Protein AF-A0A6C0EBY5-F1 (afdb_monomer)

Organism: NCBI:txid1070528

Radius of gyration: 28.93 Å; Cα contacts (8 Å, |Δi|>4): 66; chains: 1; bounding box: 50×20×84 Å

Sequence (91 aa):
MNEKIYFFGLVLITLIVIYYYITSSRDHRNELAKIERLEREQMERDKELEIIRTRTNACPVLGLLTPRSCYFDSNYQCTWNEFAKRCDKKE

Foldseek 3Di:
DVVVVVVVVVVVVVVVVVVVVVVVVVVVVVVVVVVVVVVVVVVVLVVQLVVVVVVFAAQPDPPQQDQVCLCVVSVNQWGQDPSNNHITGDD

Structure (mmCIF, N/CA/C/O backbone):
data_AF-A0A6C0EBY5-F1
#
_entry.id   AF-A0A6C0EBY5-F1
#
loop_
_atom_site.group_PDB
_atom_site.id
_atom_site.type_symbol
_atom_site.label_atom_id
_atom_site.label_alt_id
_atom_site.label_comp_id
_atom_site.label_asym_id
_atom_site.label_entity_id
_atom_site.label_seq_id
_atom_site.pdbx_PDB_ins_code
_atom_site.Cartn_x
_atom_site.Cartn_y
_atom_site.Cartn_z
_atom_site.occupancy
_atom_site.B_iso_or_equiv
_atom_site.auth_seq_id
_atom_site.auth_comp_id
_atom_site.auth_asym_id
_atom_site.auth_atom_id
_atom_site.pdbx_PDB_model_num
ATOM 1 N N . MET A 1 1 ? -31.054 2.227 53.914 1.00 57.81 1 MET A N 1
ATOM 2 C CA . MET A 1 1 ? -30.160 1.216 53.295 1.00 57.81 1 MET A CA 1
ATOM 3 C C . MET A 1 1 ? -30.280 1.228 51.772 1.00 57.81 1 MET A C 1
ATOM 5 O O . MET A 1 1 ? -29.254 1.275 51.109 1.00 57.81 1 MET A O 1
ATOM 9 N N . ASN A 1 2 ? -31.502 1.314 51.232 1.00 62.94 2 ASN A N 1
ATOM 10 C CA . ASN A 1 2 ? -31.765 1.382 49.788 1.00 62.94 2 ASN A CA 1
ATOM 11 C C . ASN A 1 2 ? -31.097 2.579 49.083 1.00 62.94 2 ASN A C 1
ATOM 13 O O . ASN A 1 2 ? -30.453 2.380 48.063 1.00 62.94 2 ASN A O 1
ATOM 17 N N . GLU A 1 3 ? -31.135 3.792 49.646 1.00 71.19 3 GLU A N 1
ATOM 18 C CA . GLU A 1 3 ? -30.508 4.982 49.027 1.00 71.19 3 GLU A CA 1
ATOM 19 C C . GLU A 1 3 ? -28.993 4.840 48.803 1.00 71.19 3 GLU A C 1
ATOM 21 O O . GLU A 1 3 ? -28.470 5.265 47.776 1.00 71.19 3 GLU A O 1
ATOM 26 N N . LYS A 1 4 ? -28.284 4.176 49.726 1.00 79.62 4 LYS A N 1
ATOM 27 C CA . LYS A 1 4 ? -26.840 3.927 49.589 1.00 79.62 4 LYS A CA 1
ATOM 28 C C . LYS A 1 4 ? -26.541 2.935 48.463 1.00 79.62 4 LYS A C 1
ATOM 30 O O . LYS A 1 4 ? -25.545 3.095 47.770 1.00 79.62 4 LYS A O 1
ATOM 35 N N . ILE A 1 5 ? -27.411 1.943 48.261 1.00 81.62 5 ILE A N 1
ATOM 36 C CA . ILE A 1 5 ? -27.295 0.961 47.172 1.00 81.62 5 ILE A CA 1
ATOM 37 C C . ILE A 1 5 ? -27.507 1.647 45.819 1.00 81.62 5 ILE A C 1
ATOM 39 O O . ILE A 1 5 ? -26.727 1.417 44.897 1.00 81.62 5 ILE A O 1
ATOM 43 N N . TYR A 1 6 ? -28.495 2.543 45.713 1.00 82.88 6 TYR A N 1
ATOM 44 C CA . TYR A 1 6 ? -28.699 3.338 44.499 1.00 82.88 6 TYR A CA 1
ATOM 45 C C . TYR A 1 6 ? -27.507 4.248 44.202 1.00 82.88 6 TYR A C 1
ATOM 47 O O . TYR A 1 6 ? -27.058 4.300 43.061 1.00 82.88 6 TYR A O 1
ATOM 55 N N . PHE A 1 7 ? -26.948 4.905 45.222 1.00 88.12 7 PHE A N 1
ATOM 56 C CA . PHE A 1 7 ? -25.759 5.740 45.061 1.00 88.12 7 PHE A CA 1
ATOM 57 C C . PHE A 1 7 ? -24.551 4.933 44.557 1.00 88.12 7 PHE A C 1
ATOM 59 O O . PHE A 1 7 ? -23.904 5.331 43.591 1.00 88.12 7 PHE A O 1
ATOM 66 N N . PHE A 1 8 ? -24.290 3.758 45.141 1.00 88.88 8 PHE A N 1
ATOM 67 C CA . PHE A 1 8 ? -23.230 2.861 44.670 1.00 88.88 8 PHE A CA 1
ATOM 68 C C . PHE A 1 8 ? -23.468 2.365 43.239 1.00 88.88 8 PHE A C 1
ATOM 70 O O . PHE A 1 8 ? -22.528 2.330 42.447 1.00 88.88 8 PHE A O 1
ATOM 77 N N . GLY A 1 9 ? -24.711 2.030 42.881 1.00 88.44 9 GLY A N 1
ATOM 78 C CA . GLY A 1 9 ? -25.064 1.633 41.516 1.00 88.44 9 GLY A CA 1
ATOM 79 C C . GLY A 1 9 ? -24.818 2.747 40.495 1.00 88.44 9 GLY A C 1
ATOM 80 O O . GLY A 1 9 ? -24.278 2.494 39.421 1.00 88.44 9 GLY A O 1
ATOM 81 N N . LEU A 1 10 ? -25.136 3.993 40.848 1.00 90.69 10 LEU A N 1
ATOM 82 C CA . LEU A 1 10 ? -24.934 5.160 39.986 1.00 90.69 10 LEU A CA 1
ATOM 83 C C . LEU A 1 10 ? -23.437 5.455 39.778 1.00 90.69 10 LEU A C 1
ATOM 85 O O . LEU A 1 10 ? -22.993 5.709 38.655 1.00 90.69 10 LEU A O 1
ATOM 89 N N . VAL A 1 11 ? -22.634 5.330 40.8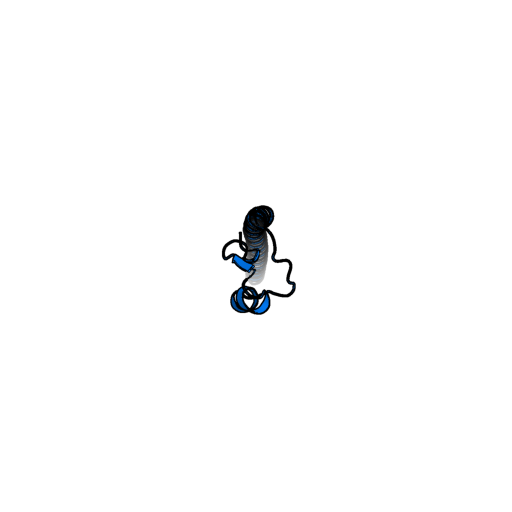37 1.00 93.25 11 VAL A N 1
ATOM 90 C CA . VAL A 1 11 ? -21.168 5.436 40.750 1.00 93.25 11 VAL A CA 1
ATOM 91 C C . VAL A 1 11 ? -20.584 4.312 39.886 1.00 93.25 11 VAL A C 1
ATOM 93 O O . VAL A 1 11 ? -19.729 4.561 39.041 1.00 93.25 11 VAL A O 1
ATOM 96 N N . LEU A 1 12 ? -21.075 3.081 40.025 1.00 93.56 12 LEU A N 1
ATOM 97 C CA . LEU A 1 12 ? -20.608 1.957 39.212 1.00 93.56 12 LEU A CA 1
ATOM 98 C C . LEU A 1 12 ? -20.906 2.172 37.719 1.00 93.56 12 LEU A C 1
ATOM 100 O O . LEU A 1 12 ? -20.025 1.996 36.880 1.00 93.56 12 LEU A O 1
ATOM 104 N N . ILE A 1 13 ? -22.129 2.593 37.384 1.00 93.50 13 ILE A N 1
ATOM 105 C CA . ILE A 1 13 ? -22.541 2.835 35.994 1.00 93.50 13 ILE A CA 1
ATOM 106 C C . ILE A 1 13 ? -21.715 3.963 35.374 1.00 93.50 13 ILE A C 1
ATOM 108 O O . ILE A 1 13 ? -21.239 3.830 34.248 1.00 93.50 13 ILE A O 1
ATOM 112 N N . THR A 1 14 ? -21.496 5.056 36.105 1.00 93.62 14 THR A N 1
ATOM 113 C CA . THR A 1 14 ? -20.687 6.176 35.601 1.00 93.62 14 THR A CA 1
ATOM 114 C C . THR A 1 14 ? -19.238 5.761 35.344 1.00 93.62 14 THR A C 1
ATOM 116 O O . THR A 1 14 ? -18.700 6.093 34.288 1.00 93.62 14 THR A O 1
ATOM 119 N N . LEU A 1 15 ? -18.628 4.958 36.223 1.00 94.69 15 LEU A N 1
ATOM 120 C CA . LEU A 1 15 ? -17.288 4.403 35.997 1.00 94.69 15 LEU A CA 1
ATOM 121 C C . LEU A 1 15 ? -17.224 3.502 34.755 1.00 94.69 15 LEU A C 1
ATOM 123 O O . LEU A 1 15 ? -16.277 3.612 33.977 1.00 94.69 15 LEU A O 1
ATOM 127 N N . ILE A 1 16 ? -18.235 2.656 34.532 1.00 95.25 16 ILE A N 1
ATOM 128 C CA . ILE A 1 16 ? -18.311 1.790 33.344 1.00 95.25 16 ILE A CA 1
ATOM 129 C C . ILE A 1 16 ? -18.394 2.628 32.062 1.00 95.25 16 ILE A C 1
ATOM 131 O O . ILE A 1 16 ? -17.667 2.361 31.105 1.00 95.25 16 ILE A O 1
ATOM 135 N N . VAL A 1 17 ? -19.238 3.663 32.043 1.00 94.88 17 VAL A N 1
ATOM 136 C CA . VAL A 1 17 ? -19.396 4.545 30.874 1.00 94.88 17 VAL A CA 1
ATOM 137 C C . VAL A 1 17 ? -18.098 5.296 30.572 1.00 94.88 17 VAL A C 1
ATOM 139 O O . VAL A 1 17 ? -17.670 5.337 29.418 1.00 94.88 17 VAL A O 1
ATOM 142 N N . ILE A 1 18 ? -17.435 5.840 31.599 1.00 93.50 18 ILE A N 1
ATOM 143 C CA . ILE A 1 18 ? -16.144 6.527 31.448 1.00 93.50 18 ILE A CA 1
ATOM 144 C C . ILE A 1 18 ? -15.088 5.564 30.895 1.00 93.50 18 ILE A C 1
ATOM 146 O O . ILE A 1 18 ? -14.374 5.905 29.951 1.00 93.50 18 ILE A O 1
ATOM 150 N N . TYR A 1 19 ? -15.009 4.348 31.441 1.00 94.69 19 TYR A N 1
ATOM 151 C CA . TYR A 1 19 ? -14.071 3.330 30.975 1.00 94.69 19 TYR A CA 1
ATOM 152 C C . TYR A 1 19 ? -14.304 2.962 29.503 1.00 94.69 19 TYR A C 1
ATOM 154 O O . TYR A 1 19 ? -13.356 2.921 28.713 1.00 94.69 19 TYR A O 1
ATOM 162 N N . TYR A 1 20 ? -15.564 2.749 29.115 1.00 93.75 20 TYR A N 1
ATOM 163 C CA . TYR A 1 20 ? -15.923 2.425 27.736 1.00 93.75 20 TYR A CA 1
ATOM 164 C C . TYR A 1 20 ? -15.550 3.558 26.774 1.00 93.75 20 TYR A C 1
ATOM 166 O O . TYR A 1 20 ? -14.924 3.318 25.741 1.00 93.75 20 TYR A O 1
ATOM 174 N N . TYR A 1 21 ? -15.854 4.804 27.145 1.00 92.88 21 TYR A N 1
ATOM 175 C CA . TYR A 1 21 ? -15.509 5.980 26.349 1.00 92.88 21 TYR A CA 1
ATOM 176 C C . TYR A 1 21 ? -13.993 6.125 26.146 1.00 92.88 21 TYR A C 1
ATOM 178 O O . TYR A 1 21 ? -13.531 6.343 25.025 1.00 92.88 21 TYR A O 1
ATOM 186 N N . ILE A 1 22 ? -13.200 5.957 27.211 1.00 92.69 22 ILE A N 1
ATOM 187 C CA . ILE A 1 22 ? -11.733 6.031 27.131 1.00 92.69 22 ILE A CA 1
ATOM 188 C C . ILE A 1 22 ? -11.184 4.942 26.207 1.00 92.69 22 ILE A C 1
ATOM 190 O O . ILE A 1 22 ? -10.307 5.223 25.387 1.00 92.69 22 ILE A O 1
ATOM 194 N N . THR A 1 23 ? -11.705 3.720 26.324 1.00 91.50 23 THR A N 1
ATOM 195 C CA . THR A 1 23 ? -11.256 2.571 25.528 1.00 91.50 23 THR A CA 1
ATOM 196 C C . THR A 1 23 ? -11.573 2.784 24.052 1.00 91.50 23 THR A C 1
ATOM 198 O O . THR A 1 23 ? -10.667 2.755 23.225 1.00 91.50 23 THR A O 1
ATOM 201 N N . SER A 1 24 ? -12.816 3.152 23.733 1.00 89.50 24 SER A N 1
ATOM 202 C CA . SER A 1 24 ? -13.236 3.464 22.364 1.00 89.50 24 SER A CA 1
ATOM 203 C C . SER A 1 24 ? -12.413 4.604 21.748 1.00 89.50 24 SER A C 1
ATOM 205 O O . SER A 1 24 ? -11.951 4.509 20.610 1.00 89.50 24 SER A O 1
ATOM 207 N N . SER A 1 25 ? -12.145 5.662 22.519 1.00 88.88 25 SER A N 1
ATOM 208 C CA . SER A 1 25 ? -11.307 6.779 22.071 1.00 88.88 25 SER A CA 1
ATOM 209 C C . SER A 1 25 ? -9.856 6.353 21.812 1.00 88.88 25 SER A C 1
ATOM 211 O O . SER A 1 25 ? -9.209 6.860 20.893 1.00 88.88 25 SER A O 1
ATOM 213 N N . ARG A 1 26 ? -9.328 5.417 22.610 1.00 92.00 26 ARG A N 1
ATOM 214 C CA . ARG A 1 26 ? -7.986 4.860 22.422 1.00 92.00 26 ARG A CA 1
ATOM 215 C C . ARG A 1 26 ? -7.914 3.986 21.175 1.00 92.00 26 ARG A C 1
ATOM 217 O O . ARG A 1 26 ? -6.980 4.162 20.401 1.00 92.00 26 ARG A O 1
ATOM 224 N N . ASP A 1 27 ? -8.896 3.120 20.961 1.00 92.50 27 ASP A N 1
ATOM 225 C CA . ASP A 1 27 ? -8.956 2.249 19.786 1.00 92.50 27 ASP A CA 1
ATOM 226 C C . ASP A 1 27 ? -9.043 3.069 18.500 1.00 92.50 27 ASP A C 1
ATOM 228 O O . ASP A 1 27 ? -8.286 2.832 17.561 1.00 92.50 27 ASP A O 1
ATOM 232 N N . HIS A 1 28 ? -9.870 4.117 18.495 1.00 91.50 28 HIS A N 1
ATOM 233 C CA . HIS A 1 28 ? -9.955 5.031 17.362 1.00 91.50 28 HIS A CA 1
ATOM 234 C C . HIS A 1 28 ? -8.611 5.712 17.058 1.00 91.50 28 HIS A C 1
ATOM 236 O O . HIS A 1 28 ? -8.164 5.718 15.912 1.00 91.50 28 HIS A O 1
ATOM 242 N N . ARG A 1 29 ? -7.924 6.242 18.082 1.00 93.69 29 ARG A N 1
ATOM 243 C CA . ARG A 1 29 ? -6.589 6.842 17.905 1.00 93.69 29 ARG A CA 1
ATOM 244 C C . ARG A 1 29 ? -5.552 5.830 17.417 1.00 93.69 29 ARG A C 1
ATOM 246 O O . ARG A 1 29 ? -4.708 6.185 16.601 1.00 93.69 29 ARG A O 1
ATOM 253 N N . ASN A 1 30 ? -5.613 4.590 17.898 1.00 94.69 30 ASN A N 1
ATOM 254 C CA . ASN A 1 30 ? -4.703 3.530 17.475 1.00 94.69 30 ASN A CA 1
ATOM 255 C C . ASN A 1 30 ? -4.910 3.164 16.001 1.00 94.69 30 ASN A C 1
ATOM 257 O O . ASN A 1 30 ? -3.931 3.024 15.271 1.00 94.69 30 ASN A O 1
ATOM 261 N N . GLU A 1 31 ? -6.161 3.042 15.551 1.00 95.00 31 GLU A N 1
ATOM 262 C CA . GLU A 1 31 ? -6.449 2.769 14.141 1.00 95.00 31 GLU A CA 1
ATOM 263 C C . GLU A 1 31 ? -6.038 3.944 13.246 1.00 95.00 31 GLU A C 1
ATOM 265 O O . GLU A 1 31 ? -5.421 3.712 12.210 1.00 95.00 31 GLU A O 1
ATOM 270 N N . LEU A 1 32 ? -6.254 5.198 13.664 1.00 95.12 32 LEU A N 1
ATOM 271 C CA . LEU A 1 32 ? -5.748 6.361 12.922 1.00 95.12 32 LEU A CA 1
ATOM 272 C C . LEU A 1 32 ? -4.218 6.353 12.800 1.00 95.12 32 LEU A C 1
ATOM 274 O O . LEU A 1 32 ? -3.688 6.518 11.705 1.00 95.12 32 LEU A O 1
ATOM 278 N N . ALA A 1 33 ? -3.501 6.097 13.897 1.00 95.19 33 ALA A N 1
ATOM 279 C CA . ALA A 1 33 ? -2.040 6.024 13.878 1.00 95.19 33 ALA A CA 1
ATOM 280 C C . ALA A 1 33 ? -1.527 4.880 12.985 1.00 95.19 33 ALA A C 1
ATOM 282 O O . ALA A 1 33 ? -0.508 5.009 12.303 1.00 95.19 33 ALA A O 1
ATOM 283 N N . LYS A 1 34 ? -2.237 3.749 12.969 1.00 96.06 34 LYS A N 1
ATOM 284 C CA . LYS A 1 34 ? -1.938 2.614 12.093 1.00 96.06 34 LYS A CA 1
ATOM 285 C C . LYS A 1 34 ? -2.165 2.961 10.622 1.00 96.06 34 LYS A C 1
ATOM 287 O O . LYS A 1 34 ? -1.316 2.607 9.810 1.00 96.06 34 LYS A O 1
ATOM 292 N N . ILE A 1 35 ? -3.257 3.651 10.289 1.00 95.50 35 ILE A N 1
ATOM 293 C CA . ILE A 1 35 ? -3.532 4.132 8.927 1.00 95.50 35 ILE A CA 1
ATOM 294 C C . ILE A 1 35 ? -2.414 5.073 8.473 1.00 95.50 35 ILE A C 1
ATOM 296 O O . ILE A 1 35 ? -1.782 4.804 7.459 1.00 95.50 35 ILE A O 1
ATOM 300 N N . GLU A 1 36 ? -2.079 6.088 9.270 1.00 96.50 36 GLU A N 1
ATOM 301 C CA . GLU A 1 36 ? -1.030 7.061 8.931 1.00 96.50 36 GLU A CA 1
ATOM 302 C C . GLU A 1 36 ? 0.344 6.393 8.739 1.00 96.50 36 GLU A C 1
ATOM 304 O O . GLU A 1 36 ? 1.156 6.808 7.908 1.00 96.50 36 GLU A O 1
ATOM 309 N N . ARG A 1 37 ? 0.640 5.340 9.511 1.00 97.19 37 ARG A N 1
ATOM 310 C CA . ARG A 1 37 ? 1.856 4.543 9.312 1.00 97.19 37 ARG A CA 1
ATOM 311 C C . ARG A 1 37 ? 1.822 3.799 7.975 1.00 97.19 37 ARG A C 1
ATOM 313 O O . ARG A 1 37 ? 2.798 3.859 7.236 1.00 97.19 37 ARG A O 1
ATOM 320 N N . LEU A 1 38 ? 0.720 3.117 7.663 1.00 96.62 38 LEU A N 1
ATOM 321 C CA . LEU A 1 38 ? 0.570 2.364 6.413 1.00 96.62 38 LEU A CA 1
ATOM 322 C C . LEU A 1 38 ? 0.625 3.278 5.181 1.00 96.62 38 LEU A C 1
ATOM 324 O O . LEU A 1 38 ? 1.256 2.921 4.189 1.00 96.62 38 LEU A O 1
ATOM 328 N N . GLU A 1 39 ? 0.019 4.462 5.260 1.00 96.25 39 GLU A N 1
ATOM 329 C CA . GLU A 1 39 ? 0.073 5.478 4.205 1.00 96.25 39 GLU A CA 1
ATOM 330 C C . GLU A 1 39 ? 1.501 5.985 3.986 1.00 96.25 39 GLU A C 1
ATOM 332 O O . GLU A 1 39 ? 1.942 6.088 2.843 1.00 96.25 39 GLU A O 1
ATOM 337 N N . ARG A 1 40 ? 2.264 6.228 5.062 1.00 96.25 40 ARG A N 1
ATOM 338 C CA . ARG A 1 40 ? 3.685 6.594 4.958 1.00 96.25 40 ARG A CA 1
ATOM 339 C C . ARG A 1 40 ? 4.525 5.494 4.316 1.00 96.25 40 ARG A C 1
ATOM 341 O O . ARG A 1 40 ? 5.265 5.779 3.380 1.00 96.25 40 ARG A O 1
ATOM 348 N N . GLU A 1 41 ? 4.370 4.247 4.758 1.00 95.81 41 GLU A N 1
ATOM 349 C CA . GLU A 1 41 ? 5.067 3.098 4.161 1.00 95.81 41 GLU A CA 1
ATOM 350 C C . GLU A 1 41 ? 4.719 2.928 2.673 1.00 95.81 41 GLU A C 1
ATOM 352 O O . GLU A 1 41 ? 5.564 2.558 1.859 1.00 95.81 41 GLU A O 1
ATOM 357 N N . GLN A 1 42 ? 3.462 3.172 2.292 1.00 95.12 42 GLN A N 1
ATOM 358 C CA . GLN A 1 42 ? 3.051 3.131 0.893 1.00 95.12 42 GLN A CA 1
ATOM 359 C C . GLN A 1 42 ? 3.664 4.279 0.087 1.00 95.12 42 GLN A C 1
ATOM 361 O O . GLN A 1 42 ? 4.227 4.025 -0.972 1.00 95.12 42 GLN A O 1
ATOM 366 N N . MET A 1 43 ? 3.625 5.503 0.610 1.00 96.00 43 MET A N 1
ATOM 367 C CA . MET A 1 43 ? 4.220 6.675 -0.031 1.00 96.00 43 MET A CA 1
ATOM 368 C C . MET A 1 43 ? 5.728 6.501 -0.264 1.00 96.00 43 MET A C 1
ATOM 370 O O . MET A 1 43 ? 6.236 6.877 -1.320 1.00 96.00 43 MET A O 1
ATOM 374 N N . GLU A 1 44 ? 6.454 5.913 0.689 1.00 94.50 44 GLU A N 1
ATOM 375 C CA . GLU A 1 44 ? 7.880 5.601 0.529 1.00 94.50 44 GLU A CA 1
ATOM 376 C C . GLU A 1 44 ? 8.116 4.590 -0.599 1.00 94.50 44 GLU A C 1
ATOM 378 O O . GLU A 1 44 ? 8.942 4.838 -1.479 1.00 94.50 44 GLU A O 1
ATOM 383 N N . ARG A 1 45 ? 7.337 3.501 -0.640 1.00 91.00 45 ARG A N 1
ATOM 384 C CA . ARG A 1 45 ? 7.405 2.511 -1.730 1.00 91.00 45 ARG A CA 1
ATOM 385 C C . ARG A 1 45 ? 7.073 3.118 -3.091 1.00 91.00 45 ARG A C 1
ATOM 387 O O . ARG A 1 45 ? 7.740 2.806 -4.076 1.00 91.00 45 ARG A O 1
ATOM 394 N N . ASP A 1 46 ? 6.068 3.985 -3.157 1.00 91.94 46 ASP A N 1
ATOM 395 C CA . ASP A 1 46 ? 5.671 4.656 -4.396 1.00 91.94 46 ASP A CA 1
ATOM 396 C C . ASP A 1 46 ? 6.778 5.597 -4.888 1.00 91.94 46 ASP A C 1
ATOM 398 O O . ASP A 1 46 ? 7.092 5.615 -6.080 1.00 91.94 46 ASP A O 1
ATOM 402 N N . LYS A 1 47 ? 7.447 6.301 -3.968 1.00 92.00 47 LYS A N 1
ATOM 403 C CA . LYS A 1 47 ? 8.602 7.151 -4.276 1.00 92.00 47 LYS A CA 1
ATOM 404 C C . LYS A 1 47 ? 9.794 6.345 -4.795 1.00 92.00 47 LYS A C 1
ATOM 406 O O . LYS A 1 47 ? 10.427 6.749 -5.769 1.00 92.00 47 LYS A O 1
ATOM 411 N N . GLU A 1 48 ? 10.112 5.208 -4.179 1.00 90.19 48 GLU A N 1
ATOM 412 C CA . GLU A 1 48 ? 11.159 4.305 -4.680 1.00 90.19 48 GLU A CA 1
ATOM 413 C C . GLU A 1 48 ? 10.836 3.806 -6.094 1.00 90.19 48 GLU A C 1
ATOM 415 O O . GLU A 1 48 ? 11.690 3.838 -6.985 1.00 90.19 48 GLU A O 1
ATOM 420 N N . LEU A 1 49 ? 9.583 3.410 -6.325 1.00 89.25 49 LEU A N 1
ATOM 421 C CA . LEU A 1 49 ? 9.104 2.959 -7.627 1.00 89.25 49 LEU A CA 1
ATOM 422 C C . LEU A 1 49 ? 9.206 4.068 -8.683 1.00 89.25 49 LEU A C 1
ATOM 424 O O . LEU A 1 49 ? 9.604 3.806 -9.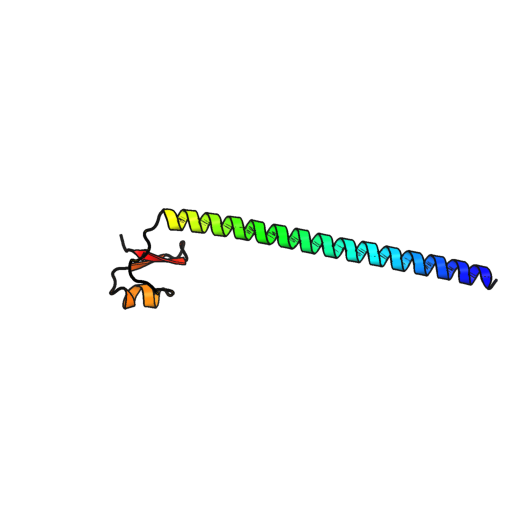818 1.00 89.25 49 LEU A O 1
ATOM 428 N N . GLU A 1 50 ? 8.880 5.310 -8.325 1.00 87.69 50 GLU A N 1
ATOM 429 C CA . GLU A 1 50 ? 9.016 6.475 -9.200 1.00 87.69 50 GLU A CA 1
ATOM 430 C C . GLU A 1 50 ? 10.483 6.751 -9.560 1.00 87.69 50 GLU A C 1
ATOM 432 O O . GLU A 1 50 ? 10.808 6.959 -10.731 1.00 87.69 50 GLU A O 1
ATOM 437 N N . ILE A 1 51 ? 11.402 6.656 -8.595 1.00 88.62 51 ILE A N 1
ATOM 438 C CA . ILE A 1 51 ? 12.845 6.785 -8.852 1.00 88.62 51 ILE A CA 1
ATOM 439 C C . ILE A 1 51 ? 13.325 5.707 -9.835 1.00 88.62 51 ILE A C 1
ATOM 441 O O . ILE A 1 51 ? 14.107 5.993 -10.740 1.00 88.62 51 ILE A O 1
ATOM 445 N N . ILE A 1 52 ? 12.848 4.469 -9.712 1.00 86.00 52 ILE A N 1
ATOM 446 C CA . ILE A 1 52 ? 13.200 3.403 -10.661 1.00 86.00 52 ILE A CA 1
ATOM 447 C C . ILE A 1 52 ? 12.594 3.695 -12.044 1.00 86.00 52 ILE A C 1
ATOM 449 O O . ILE A 1 52 ? 13.253 3.529 -13.073 1.00 86.00 52 ILE A O 1
ATOM 453 N N . ARG A 1 53 ? 11.350 4.180 -12.088 1.00 85.06 53 ARG A N 1
ATOM 454 C CA . ARG A 1 53 ? 10.641 4.511 -13.333 1.00 85.06 53 ARG A CA 1
ATOM 455 C C . ARG A 1 53 ? 11.215 5.718 -14.070 1.00 85.06 53 ARG A C 1
ATOM 457 O O . ARG A 1 53 ? 11.086 5.767 -15.288 1.00 85.06 53 ARG A O 1
ATOM 464 N N . THR A 1 54 ? 11.843 6.664 -13.375 1.00 85.88 54 THR A N 1
ATOM 465 C CA . THR A 1 54 ? 12.549 7.800 -14.003 1.00 85.88 54 THR A CA 1
ATOM 466 C C . THR A 1 54 ? 13.891 7.394 -14.609 1.00 85.88 54 THR A C 1
ATOM 468 O O . THR A 1 54 ? 14.370 8.051 -15.527 1.00 85.88 54 THR A O 1
ATOM 471 N N . ARG A 1 55 ? 14.488 6.294 -14.135 1.00 85.00 55 ARG A N 1
ATOM 472 C CA . ARG A 1 55 ? 15.752 5.744 -14.654 1.00 85.00 55 ARG A CA 1
ATOM 473 C C . ARG A 1 55 ? 15.570 4.748 -15.795 1.00 85.00 55 ARG A C 1
ATOM 475 O O . ARG A 1 55 ? 16.555 4.295 -16.359 1.00 85.00 55 ARG A O 1
ATOM 482 N N . THR A 1 56 ? 14.334 4.370 -16.095 1.00 85.62 56 THR A N 1
ATOM 483 C CA . THR A 1 56 ? 14.011 3.310 -17.051 1.00 85.62 56 THR A CA 1
ATOM 484 C C . THR A 1 56 ? 13.104 3.853 -18.143 1.00 85.62 56 THR A C 1
ATOM 486 O O . THR A 1 56 ? 12.233 4.688 -17.896 1.00 85.62 56 THR A O 1
ATOM 489 N N . ASN A 1 57 ? 13.298 3.377 -19.369 1.00 88.00 57 ASN A N 1
ATOM 490 C CA . ASN A 1 57 ? 12.499 3.804 -20.508 1.00 88.00 57 ASN A CA 1
ATOM 491 C C . ASN A 1 57 ? 11.295 2.878 -20.668 1.00 88.00 57 ASN A C 1
ATOM 493 O O . ASN A 1 57 ? 11.463 1.686 -20.919 1.00 88.00 57 ASN A O 1
ATOM 497 N N . ALA A 1 58 ? 10.083 3.424 -20.555 1.00 87.44 58 ALA A N 1
ATOM 498 C CA . ALA A 1 58 ? 8.869 2.649 -20.779 1.00 87.44 58 ALA A CA 1
ATOM 499 C C . ALA A 1 58 ? 8.839 2.083 -22.210 1.00 87.44 58 ALA A C 1
ATOM 501 O O . ALA A 1 58 ? 9.258 2.744 -23.166 1.00 87.44 58 ALA A O 1
ATOM 502 N N . CYS A 1 59 ? 8.330 0.859 -22.362 1.00 89.69 59 CYS A N 1
ATOM 503 C CA . CYS A 1 59 ? 8.117 0.272 -23.680 1.00 89.69 59 CYS A CA 1
ATOM 504 C C . CYS A 1 59 ? 7.127 1.137 -24.496 1.00 89.69 59 CYS A C 1
ATOM 506 O O . CYS A 1 59 ? 6.093 1.534 -23.957 1.00 89.69 59 CYS A O 1
ATOM 508 N N . PRO A 1 60 ? 7.387 1.421 -25.789 1.00 88.81 60 PRO A N 1
ATOM 509 C CA . PRO A 1 60 ? 6.484 2.226 -26.622 1.00 88.81 60 PRO A CA 1
ATOM 510 C C . PRO A 1 60 ? 5.154 1.520 -26.939 1.00 88.81 60 PRO A C 1
ATOM 512 O O . PRO A 1 60 ? 4.200 2.161 -27.375 1.00 88.81 60 PRO A O 1
ATOM 515 N N . VAL A 1 61 ? 5.087 0.202 -26.737 1.00 87.75 61 VAL A N 1
ATOM 516 C CA . VAL A 1 61 ? 3.888 -0.608 -26.962 1.00 87.75 61 VAL A CA 1
ATOM 517 C C . VAL A 1 61 ? 3.001 -0.556 -25.714 1.00 87.75 61 VAL A C 1
ATOM 519 O O . VAL A 1 61 ? 3.422 -0.909 -24.612 1.00 87.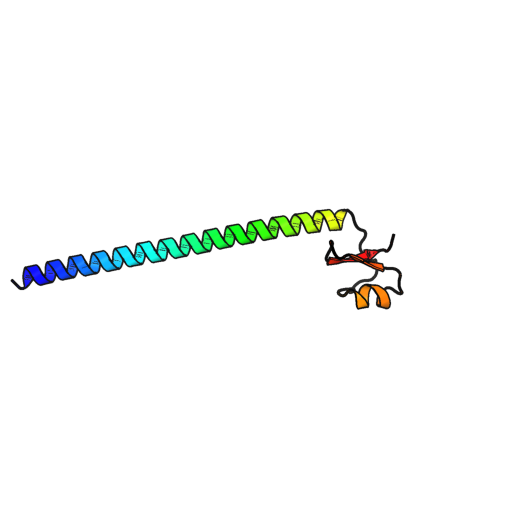75 61 VAL A O 1
ATOM 522 N N . LEU A 1 62 ? 1.762 -0.097 -25.890 1.00 86.88 62 LEU A N 1
ATOM 523 C CA . LEU A 1 62 ? 0.784 0.070 -24.814 1.00 86.88 62 LEU A CA 1
ATOM 524 C C . LEU A 1 62 ? 0.116 -1.262 -24.434 1.00 86.88 62 LEU A C 1
ATOM 526 O O . LEU A 1 62 ? 0.053 -2.194 -25.229 1.00 86.88 62 LEU A O 1
ATOM 530 N N . GLY A 1 63 ? -0.429 -1.341 -23.216 1.00 84.44 63 GLY A N 1
ATOM 531 C CA . GLY A 1 63 ? -1.222 -2.496 -22.763 1.00 84.44 63 GLY A CA 1
ATOM 532 C C . GLY A 1 63 ? -0.409 -3.711 -22.292 1.00 84.44 63 GLY A C 1
ATOM 533 O O . GLY A 1 63 ? -0.978 -4.759 -21.992 1.00 84.44 63 GLY A O 1
ATOM 534 N N . LEU A 1 64 ? 0.912 -3.581 -22.165 1.00 89.00 64 LEU A N 1
ATOM 535 C CA . LEU A 1 64 ? 1.810 -4.661 -21.746 1.00 89.00 64 LEU A CA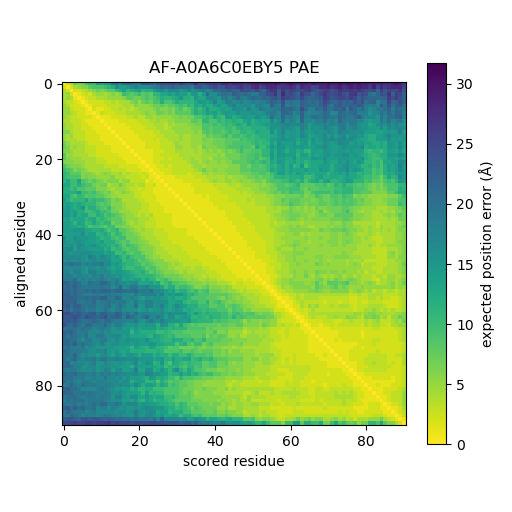 1
ATOM 536 C C . LEU A 1 64 ? 1.873 -4.796 -20.214 1.00 89.00 64 LEU A C 1
ATOM 538 O O . LEU A 1 64 ? 2.839 -4.391 -19.570 1.00 89.00 64 LEU A O 1
ATOM 542 N N . LEU A 1 65 ? 0.809 -5.351 -19.626 1.00 89.94 65 LEU A N 1
ATOM 543 C CA . LEU A 1 65 ? 0.620 -5.440 -18.167 1.00 89.94 65 LEU A CA 1
ATOM 544 C C . LEU A 1 65 ? 1.239 -6.680 -17.503 1.00 89.94 65 LEU A C 1
ATOM 546 O O . LEU A 1 65 ? 1.241 -6.775 -16.278 1.00 89.94 65 LEU A O 1
ATOM 550 N N . THR A 1 66 ? 1.740 -7.642 -18.280 1.00 92.56 66 THR A N 1
ATOM 551 C CA . THR A 1 66 ? 2.308 -8.890 -17.749 1.00 92.56 66 THR A CA 1
ATOM 552 C C . THR A 1 66 ? 3.691 -9.148 -18.338 1.00 92.56 66 THR A C 1
ATOM 554 O O . THR A 1 66 ? 3.958 -8.705 -19.456 1.00 92.56 66 THR A O 1
ATOM 557 N N . PRO A 1 67 ? 4.563 -9.920 -17.665 1.00 92.62 67 PRO A N 1
ATOM 558 C CA . PR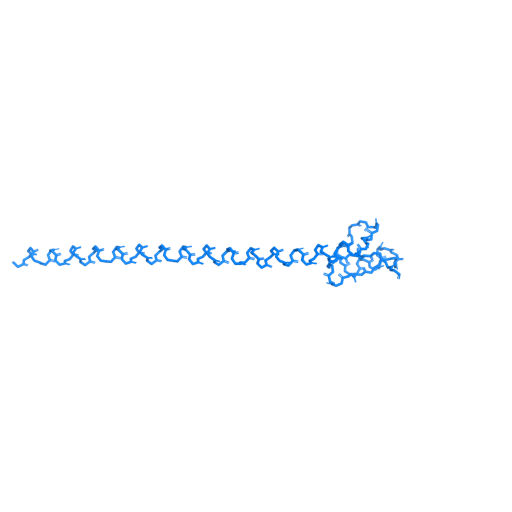O A 1 67 ? 5.862 -10.285 -18.229 1.00 92.62 67 PRO A CA 1
ATOM 559 C C . PRO A 1 67 ? 5.743 -11.016 -19.571 1.00 92.62 67 PRO A C 1
ATOM 561 O O . PRO A 1 67 ? 6.524 -10.781 -20.491 1.00 92.62 67 PRO A O 1
ATOM 564 N N . ARG A 1 68 ? 4.722 -11.874 -19.702 1.00 93.12 68 ARG A N 1
ATOM 565 C CA . ARG A 1 68 ? 4.459 -12.637 -20.923 1.00 93.12 68 ARG A CA 1
ATOM 566 C C . ARG A 1 68 ? 4.066 -11.719 -22.078 1.00 93.12 68 ARG A C 1
ATOM 568 O O . ARG A 1 68 ? 4.709 -11.782 -23.121 1.00 93.12 68 ARG A O 1
ATOM 575 N N . SER A 1 69 ? 3.058 -10.865 -21.887 1.00 93.38 69 SER A N 1
ATOM 576 C CA . SER A 1 69 ? 2.658 -9.900 -22.920 1.00 93.38 69 SER A CA 1
ATOM 577 C C . SER A 1 69 ? 3.796 -8.938 -23.240 1.00 93.38 69 SER A C 1
ATOM 579 O O . SER A 1 69 ? 4.080 -8.689 -24.404 1.00 93.38 69 SER A O 1
ATOM 581 N N . CYS A 1 70 ? 4.536 -8.486 -22.226 1.00 93.31 70 CYS A N 1
ATOM 582 C CA . CYS A 1 70 ? 5.695 -7.626 -22.418 1.00 93.31 70 CYS A CA 1
ATOM 583 C C . CYS A 1 70 ? 6.723 -8.211 -23.390 1.00 93.31 70 CYS A C 1
ATOM 585 O O . CYS A 1 70 ? 7.228 -7.488 -24.240 1.00 93.31 70 CYS A O 1
ATOM 587 N N . TYR A 1 71 ? 7.010 -9.509 -23.305 1.00 92.31 71 TYR A N 1
ATOM 588 C CA . TYR A 1 71 ? 7.978 -10.153 -24.189 1.00 92.31 71 TYR A CA 1
ATOM 589 C C . TYR A 1 71 ? 7.400 -10.473 -25.575 1.00 92.31 71 TYR A C 1
ATOM 591 O O . TYR A 1 71 ? 7.992 -10.102 -26.587 1.00 92.31 71 TYR A O 1
ATOM 599 N N . PHE A 1 72 ? 6.245 -11.142 -25.636 1.00 94.38 72 PHE A N 1
ATOM 600 C CA . PHE A 1 72 ? 5.693 -11.634 -26.903 1.00 94.38 72 PHE A CA 1
ATOM 601 C C . PHE A 1 72 ? 4.983 -10.542 -27.710 1.00 94.38 72 PHE A C 1
ATOM 603 O O . PHE A 1 72 ? 5.225 -10.420 -28.909 1.00 94.38 72 PHE A O 1
ATOM 610 N N . ASP A 1 73 ? 4.166 -9.708 -27.066 1.00 93.50 73 ASP A N 1
A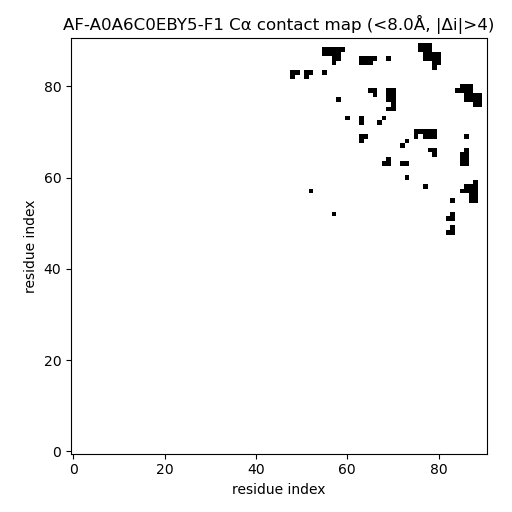TOM 611 C CA . ASP A 1 73 ? 3.331 -8.718 -27.758 1.00 93.50 73 ASP A CA 1
ATOM 612 C C . ASP A 1 73 ? 4.138 -7.468 -28.147 1.00 93.50 73 ASP A C 1
ATOM 614 O O . ASP A 1 73 ? 3.764 -6.752 -29.073 1.00 93.50 73 ASP A O 1
ATOM 618 N N . SER A 1 74 ? 5.291 -7.229 -27.503 1.00 91.56 74 SER A N 1
ATOM 619 C CA . SER A 1 74 ? 6.282 -6.249 -27.982 1.00 91.56 74 SER A CA 1
ATOM 620 C C . SER A 1 74 ? 7.150 -6.770 -29.133 1.00 91.56 74 SER A C 1
ATOM 622 O O . SER A 1 74 ? 8.074 -6.076 -29.557 1.00 91.56 74 SER A O 1
ATOM 624 N N . ASN A 1 75 ? 6.907 -7.993 -29.621 1.00 92.81 75 ASN A N 1
ATOM 625 C CA . ASN A 1 75 ? 7.763 -8.678 -30.589 1.00 92.81 75 ASN A CA 1
ATOM 626 C C . ASN A 1 75 ? 9.240 -8.699 -30.145 1.00 92.81 75 ASN A C 1
ATOM 628 O O . ASN A 1 75 ? 10.146 -8.362 -30.908 1.00 92.81 75 ASN A O 1
ATOM 632 N N . TYR A 1 76 ? 9.474 -9.062 -28.879 1.00 91.38 76 TYR A N 1
ATOM 633 C CA . TYR A 1 76 ? 10.800 -9.199 -28.265 1.00 91.38 76 TYR A CA 1
ATOM 634 C C . TYR A 1 76 ? 11.607 -7.894 -28.121 1.00 91.38 76 TYR A C 1
ATOM 636 O O . TYR A 1 76 ? 12.792 -7.944 -27.775 1.00 91.38 76 TYR A O 1
ATOM 644 N N . GLN A 1 77 ? 10.988 -6.732 -28.358 1.00 90.81 77 GLN A N 1
ATOM 645 C CA . GLN A 1 77 ? 11.637 -5.416 -28.271 1.00 90.81 77 GLN A CA 1
ATOM 646 C C . GLN A 1 77 ? 11.720 -4.875 -26.838 1.00 90.81 77 GLN A C 1
ATOM 648 O O . GLN A 1 77 ? 12.522 -3.984 -26.549 1.00 90.81 77 GLN A O 1
ATOM 653 N N . CYS A 1 78 ? 10.892 -5.400 -25.938 1.00 93.69 78 CYS A N 1
ATOM 654 C CA . CYS A 1 78 ? 10.800 -4.963 -24.553 1.00 93.69 78 CYS A CA 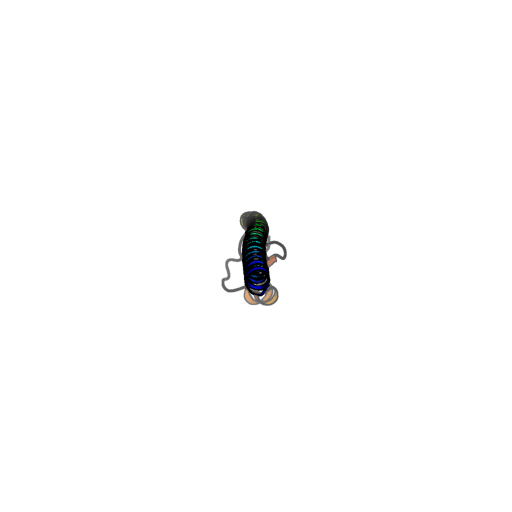1
ATOM 655 C C . CYS A 1 78 ? 11.016 -6.126 -23.581 1.00 93.69 78 CYS A C 1
ATOM 657 O O . CYS A 1 78 ? 10.909 -7.303 -23.938 1.00 93.69 78 CYS A O 1
ATOM 659 N N . THR A 1 79 ? 11.359 -5.787 -22.342 1.00 93.75 79 THR A N 1
ATOM 660 C CA . THR A 1 79 ? 11.578 -6.746 -21.261 1.00 93.75 79 THR A CA 1
ATOM 661 C C . THR A 1 79 ? 10.857 -6.304 -20.000 1.00 93.75 79 THR A C 1
ATOM 663 O O . THR A 1 79 ? 10.665 -5.114 -19.744 1.00 93.75 79 THR A O 1
ATOM 666 N N . TRP A 1 80 ? 10.426 -7.278 -19.204 1.00 93.50 80 TRP A N 1
ATOM 667 C CA . TRP A 1 80 ? 9.790 -6.988 -17.932 1.00 93.50 80 TRP A CA 1
ATOM 668 C C . TRP A 1 80 ? 10.833 -6.518 -16.925 1.00 93.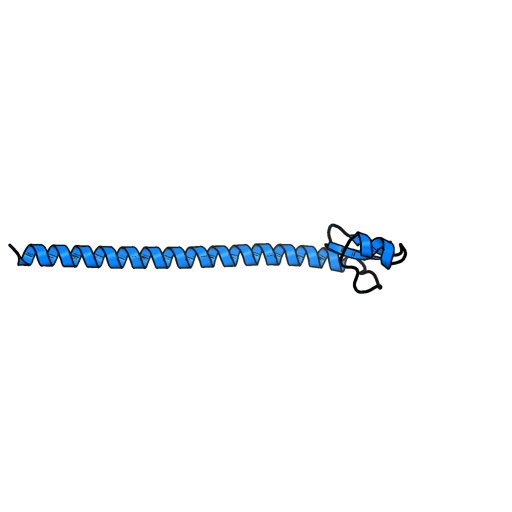50 80 TRP A C 1
ATOM 670 O O . TRP A 1 80 ? 11.825 -7.207 -16.693 1.00 93.50 80 TRP A O 1
ATOM 680 N N . ASN A 1 81 ? 10.594 -5.363 -16.314 1.00 90.81 81 ASN A N 1
ATOM 681 C CA . ASN A 1 81 ? 11.410 -4.866 -15.224 1.00 90.81 81 ASN A CA 1
ATOM 682 C C . ASN A 1 81 ? 10.759 -5.243 -13.892 1.00 90.81 81 ASN A C 1
ATOM 684 O O . ASN A 1 81 ? 9.716 -4.702 -13.513 1.00 90.81 81 ASN A O 1
ATOM 688 N N . GLU A 1 82 ? 11.389 -6.174 -13.175 1.00 88.38 82 GLU A N 1
ATOM 689 C CA . GLU A 1 82 ? 10.907 -6.662 -11.880 1.00 88.38 82 GLU A CA 1
ATOM 690 C C . GLU A 1 82 ? 10.869 -5.558 -10.816 1.00 88.38 82 GLU A C 1
ATOM 692 O O . GLU A 1 82 ? 9.949 -5.522 -9.998 1.00 88.38 82 GLU A O 1
ATOM 697 N N . PHE A 1 83 ? 11.810 -4.612 -10.876 1.00 87.19 83 PHE A N 1
ATOM 698 C CA . PHE A 1 83 ? 11.916 -3.503 -9.930 1.00 87.19 83 PHE A CA 1
ATOM 699 C C . PHE A 1 83 ? 10.890 -2.402 -10.225 1.00 87.19 83 PHE A C 1
ATOM 701 O O . PHE A 1 83 ? 10.220 -1.920 -9.316 1.00 87.19 83 PHE A O 1
ATOM 708 N N . ALA A 1 84 ? 10.711 -2.028 -11.497 1.00 85.62 84 ALA A N 1
ATOM 709 C CA . ALA A 1 84 ? 9.744 -1.001 -11.909 1.00 85.62 84 ALA A CA 1
ATOM 710 C C . ALA A 1 84 ? 8.292 -1.519 -11.988 1.00 85.62 84 ALA A C 1
ATOM 712 O O . ALA A 1 84 ? 7.354 -0.724 -12.166 1.00 85.62 84 ALA A O 1
ATOM 713 N N . LYS A 1 85 ? 8.118 -2.848 -11.890 1.00 88.56 85 LYS A N 1
ATOM 714 C CA . LYS A 1 85 ? 6.861 -3.591 -12.070 1.00 88.56 85 LYS A CA 1
ATOM 715 C C . LYS A 1 85 ? 6.120 -3.194 -13.351 1.00 88.56 85 LYS A C 1
ATOM 717 O O . LYS A 1 85 ? 4.909 -2.971 -13.329 1.00 88.56 85 LYS A O 1
ATOM 722 N N . ARG A 1 86 ? 6.853 -3.039 -14.456 1.00 89.69 86 ARG A N 1
ATOM 723 C CA . ARG A 1 86 ? 6.296 -2.672 -15.766 1.00 89.69 86 ARG A CA 1
ATOM 724 C C . ARG A 1 86 ? 7.157 -3.194 -16.913 1.00 89.69 86 ARG A C 1
ATOM 726 O O . ARG A 1 86 ? 8.283 -3.642 -16.706 1.00 89.69 86 ARG A O 1
ATOM 733 N N . CYS A 1 87 ? 6.615 -3.102 -18.121 1.00 92.31 87 CYS A N 1
ATOM 734 C CA . CYS A 1 87 ? 7.338 -3.397 -19.347 1.00 92.31 87 CYS A CA 1
ATOM 735 C C . CYS A 1 87 ? 8.210 -2.206 -19.773 1.00 92.31 87 CYS A C 1
ATOM 737 O O . CYS A 1 87 ? 7.687 -1.130 -20.076 1.00 92.31 87 CYS A O 1
ATOM 739 N N . ASP A 1 88 ? 9.522 -2.417 -19.831 1.00 92.81 88 ASP A N 1
ATOM 740 C CA . ASP A 1 88 ? 10.503 -1.411 -20.234 1.00 92.81 88 ASP A CA 1
ATOM 741 C C . ASP A 1 88 ? 11.143 -1.783 -21.575 1.00 92.81 88 ASP A C 1
ATOM 743 O O . ASP A 1 88 ? 11.180 -2.949 -21.983 1.00 92.81 88 ASP A O 1
ATOM 747 N N . LYS A 1 89 ? 11.649 -0.776 -22.286 1.00 90.75 89 LYS A N 1
ATOM 748 C CA . LYS A 1 89 ? 12.424 -0.980 -23.507 1.00 90.75 89 LYS A CA 1
ATOM 749 C C . LYS A 1 89 ? 13.706 -1.738 -23.161 1.00 90.75 89 LYS A C 1
ATOM 751 O O . LYS A 1 89 ? 14.374 -1.419 -22.182 1.00 90.75 89 LYS A O 1
ATOM 756 N N . LYS A 1 90 ? 14.039 -2.737 -23.975 1.00 84.06 90 LYS A N 1
ATOM 757 C CA . LYS A 1 90 ? 15.295 -3.473 -23.847 1.00 84.06 90 LYS A CA 1
ATOM 758 C C . LYS A 1 90 ? 16.443 -2.542 -24.262 1.00 84.06 90 LYS A C 1
ATOM 760 O O . LYS A 1 90 ? 16.393 -1.997 -25.367 1.00 84.06 90 LYS A O 1
ATOM 765 N N . GLU A 1 91 ? 17.394 -2.302 -23.361 1.00 66.69 91 GLU A N 1
ATOM 766 C CA . GLU A 1 91 ? 18.659 -1.614 -23.677 1.00 66.69 91 GLU A CA 1
ATOM 767 C C . GLU A 1 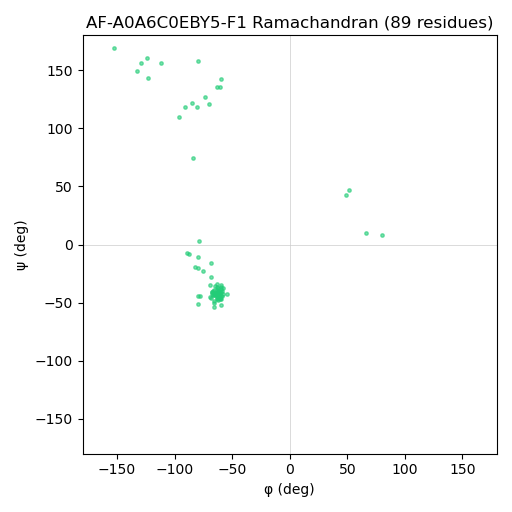91 ? 19.621 -2.539 -24.426 1.00 66.69 91 GLU A C 1
ATOM 769 O O . GLU A 1 91 ? 19.624 -3.761 -24.130 1.00 66.69 91 GLU A O 1
#

Secondary structure (DSSP, 8-state):
-HHHHHHHHHHHHHHHHHHHHHHHHHHHHHHHHHHHHHHHHHHHHHHHHHHHHHSSPBPSSTT--SHHHHHHTTTTSEEEETTTTEEEE--

pLDDT: mean 90.04, std 6.64, range [57.81, 97.19]

Mean predicted aligned error: 8.65 Å

Solvent-accessible surface area (backbone atoms only — not comparable to full-atom values): 5022 Å² total; per-residue (Å²): 114,68,68,61,52,52,52,53,50,52,53,51,52,52,52,50,52,53,51,50,52,54,49,54,56,48,52,53,51,50,52,51,54,50,49,56,47,53,50,50,58,46,52,52,53,52,50,54,37,48,56,46,48,74,76,47,55,68,35,91,62,81,90,36,86,42,60,65,45,12,30,61,76,44,70,65,53,22,37,57,34,80,82,55,72,42,34,22,47,59,129